Protein AF-A0A7W7WT60-F1 (afdb_monomer)

Foldseek 3Di:
DKFQADDDPPSNQWMWDDDPDQWIWIWGAQDLPDIDTLDIAGCDPDPPRHPVNVVCVLRVHDDDPPDDTDTHHQDDVSGGSHDHPVVVVSSNVSSVVVVVVVVVD

Sequence (105 aa):
MGYRVTGPEPLSRLCVKHLRGADRVVVAFPSVDTAWVLLVGRHDDDPGRNLYDALYELAGVAPRLDERRTKPPCCADGVPPLADADLVDDLVAKARALGKARRRS

Organism: NCBI:txid413306

Mean predicted aligned error: 4.44 Å

pLDDT: mean 89.33, std 10.14, range [59.44, 98.0]

Solvent-accessible surface area (backbone atoms only — not comparable to full-atom values): 5941 Å² total; per-residue (Å²): 106,50,23,25,38,72,61,66,82,58,35,52,28,29,27,40,35,54,67,63,91,53,29,33,35,34,34,38,19,66,45,88,89,44,75,44,81,55,47,76,40,37,64,52,92,52,84,87,64,15,39,62,56,56,49,28,61,55,54,73,49,84,79,74,84,85,61,87,76,65,73,52,59,29,49,58,96,78,45,56,42,63,32,57,58,68,59,50,51,53,43,46,53,42,33,52,51,51,58,54,53,68,74,74,110

Nearest PDB structures (foldseek):
  9cop-assembly1_x  TM=5.216E-01  e=2.109E+00  Saccharomyces cerevisiae
  6lk8-assembly1_D  TM=6.035E-01  e=3.663E+00  Xenopus laevis
  6lk8-assembly1_d  TM=6.336E-01  e=5.293E+00  Xenopus laevis

Radius of gyration: 13.21 Å; Cα contacts (8 Å, |Δi|>4): 171; chains: 1; bounding box: 27×32×34 Å

Secondary structure (DSSP, 8-state):
-EEEPPSSTTGGG-EEEE-STTEEEEEEBSSSS--EEEEEEE--SSTTTSHHHHHHHHHT----TTS-----BSSBTTB--B--HHHHHHHHHHHHHHHHHHTT-

Structure (mmCIF, N/CA/C/O backbone):
data_AF-A0A7W7WT60-F1
#
_entry.id   AF-A0A7W7WT60-F1
#
loop_
_atom_site.group_PDB
_atom_site.id
_atom_site.type_symbol
_atom_site.label_atom_id
_atom_site.label_alt_id
_atom_site.label_comp_id
_atom_site.label_asym_id
_atom_site.label_entity_id
_atom_site.label_seq_id
_atom_site.pdbx_PDB_ins_code
_atom_site.Cartn_x
_atom_site.Cartn_y
_atom_site.Cartn_z
_atom_site.occupancy
_atom_site.B_iso_or_equiv
_atom_site.auth_seq_id
_atom_site.auth_comp_id
_atom_site.auth_asym_id
_atom_site.auth_atom_id
_atom_site.pdbx_PDB_model_num
ATOM 1 N N . MET A 1 1 ? -3.970 -15.436 -2.160 1.00 80.12 1 MET A N 1
ATOM 2 C CA . MET A 1 1 ? -2.495 -15.326 -2.091 1.00 80.12 1 MET A CA 1
ATOM 3 C C . MET A 1 1 ? -2.117 -13.875 -1.823 1.00 80.12 1 MET A C 1
ATOM 5 O O . MET A 1 1 ? -2.749 -12.995 -2.404 1.00 80.12 1 MET A O 1
ATOM 9 N N . GLY A 1 2 ? -1.152 -13.619 -0.940 1.00 90.12 2 GLY A N 1
ATOM 10 C CA . GLY A 1 2 ? -0.632 -12.274 -0.683 1.00 90.12 2 GLY A CA 1
ATOM 11 C C . GLY A 1 2 ? 0.892 -12.267 -0.646 1.00 90.12 2 GLY A C 1
ATOM 12 O O . GLY A 1 2 ? 1.497 -13.265 -0.260 1.00 90.12 2 GLY A O 1
ATOM 13 N N . TYR A 1 3 ? 1.496 -11.168 -1.076 1.00 94.12 3 TYR A N 1
ATOM 14 C CA . TYR A 1 3 ? 2.946 -10.998 -1.172 1.00 94.12 3 TYR A CA 1
ATOM 15 C C . TYR A 1 3 ? 3.352 -9.607 -0.701 1.00 94.12 3 TYR A C 1
ATOM 17 O O . TYR A 1 3 ? 2.566 -8.659 -0.775 1.00 94.12 3 TYR A O 1
ATOM 25 N N . ARG A 1 4 ? 4.589 -9.502 -0.226 1.00 93.69 4 ARG A N 1
ATOM 26 C CA . ARG A 1 4 ? 5.242 -8.231 0.077 1.00 93.69 4 ARG A CA 1
ATOM 27 C C . ARG A 1 4 ? 5.713 -7.588 -1.225 1.00 93.69 4 ARG A C 1
ATOM 29 O O . ARG A 1 4 ? 6.207 -8.283 -2.118 1.00 93.69 4 ARG A O 1
ATOM 36 N N . VAL A 1 5 ? 5.541 -6.277 -1.350 1.00 92.56 5 VAL A N 1
ATOM 37 C CA . VAL A 1 5 ? 5.970 -5.539 -2.540 1.00 92.56 5 VAL A CA 1
ATOM 38 C C . VAL A 1 5 ? 7.486 -5.367 -2.489 1.00 92.56 5 VAL A C 1
ATOM 40 O O . VAL A 1 5 ? 8.050 -4.950 -1.485 1.00 92.56 5 VAL A O 1
ATOM 43 N N . THR A 1 6 ? 8.173 -5.735 -3.564 1.00 89.50 6 THR A N 1
ATOM 44 C CA . THR A 1 6 ? 9.622 -5.544 -3.679 1.00 89.50 6 THR A CA 1
ATOM 45 C C . THR A 1 6 ? 9.927 -4.176 -4.268 1.00 89.50 6 THR A C 1
ATOM 47 O O . THR A 1 6 ? 9.308 -3.789 -5.262 1.00 89.50 6 THR A O 1
ATOM 50 N N . GLY A 1 7 ? 10.913 -3.488 -3.708 1.00 87.56 7 GLY A N 1
ATOM 51 C CA . GLY A 1 7 ? 11.375 -2.188 -4.179 1.00 87.56 7 GLY A CA 1
ATOM 52 C C . GLY A 1 7 ? 11.962 -1.361 -3.034 1.00 87.56 7 GLY A C 1
ATOM 53 O O . GLY A 1 7 ? 12.068 -1.878 -1.919 1.00 87.56 7 GLY A O 1
ATOM 54 N N . PRO A 1 8 ? 12.348 -0.102 -3.301 1.00 89.31 8 PRO A N 1
ATOM 55 C CA . PRO A 1 8 ? 12.791 0.821 -2.261 1.00 89.31 8 PRO A CA 1
ATOM 56 C C . PRO A 1 8 ? 11.669 1.115 -1.261 1.00 89.31 8 PRO A C 1
ATOM 58 O O . PRO A 1 8 ? 10.487 0.932 -1.562 1.00 89.31 8 PRO A O 1
ATOM 61 N N . GLU A 1 9 ? 12.039 1.610 -0.084 1.00 90.56 9 GLU A N 1
ATOM 62 C CA . GLU A 1 9 ? 11.076 2.130 0.886 1.00 90.56 9 GLU A CA 1
ATOM 63 C C . GLU A 1 9 ? 10.161 3.194 0.230 1.00 90.56 9 GLU A C 1
ATOM 65 O O . GLU A 1 9 ? 10.644 4.004 -0.567 1.00 90.56 9 GLU A O 1
ATOM 70 N N . PRO A 1 10 ? 8.845 3.190 0.521 1.00 94.56 10 PRO A N 1
ATOM 71 C CA . PRO A 1 10 ? 8.165 2.337 1.501 1.00 94.56 10 PRO A CA 1
ATOM 72 C C . PRO A 1 10 ? 7.653 0.988 0.958 1.00 94.56 10 PRO A C 1
ATOM 74 O O . PRO A 1 10 ? 6.960 0.267 1.672 1.00 94.56 10 PRO A O 1
ATOM 77 N N . LEU A 1 11 ? 7.943 0.615 -0.297 1.00 93.88 11 LEU A N 1
ATOM 78 C CA . LEU A 1 11 ? 7.335 -0.561 -0.942 1.00 93.88 11 LEU A CA 1
ATOM 79 C C . LEU A 1 11 ? 7.594 -1.863 -0.176 1.00 93.88 11 LEU A C 1
ATOM 81 O O . LEU A 1 11 ? 6.674 -2.660 -0.006 1.00 93.88 11 LEU A O 1
ATOM 85 N N . SER A 1 12 ? 8.807 -2.059 0.341 1.00 93.19 12 SER A N 1
ATOM 86 C CA . SER A 1 12 ? 9.189 -3.222 1.157 1.00 93.19 12 SER A CA 1
ATOM 87 C C . SER A 1 12 ? 8.348 -3.409 2.421 1.00 93.19 12 SER A C 1
ATOM 89 O O . SER A 1 12 ? 8.349 -4.507 2.976 1.00 93.19 12 SER A O 1
ATOM 91 N N . ARG A 1 13 ? 7.617 -2.385 2.876 1.00 95.94 13 ARG A N 1
ATOM 92 C CA . ARG A 1 13 ? 6.716 -2.451 4.040 1.00 95.94 13 ARG A CA 1
ATOM 93 C C . ARG A 1 13 ? 5.256 -2.686 3.670 1.00 95.94 13 ARG A C 1
ATOM 95 O O . ARG A 1 13 ? 4.401 -2.819 4.538 1.00 95.94 13 ARG A O 1
ATOM 102 N N . LEU A 1 14 ? 4.954 -2.744 2.377 1.00 96.62 14 LEU A N 1
ATOM 103 C CA . LEU A 1 14 ? 3.601 -2.908 1.873 1.00 96.62 14 LEU A CA 1
ATOM 104 C C . LEU A 1 14 ? 3.348 -4.347 1.456 1.00 96.62 14 LEU A C 1
ATOM 106 O O . LEU A 1 14 ? 4.201 -5.029 0.880 1.00 96.62 14 LEU A O 1
ATOM 110 N N . CYS A 1 15 ? 2.117 -4.785 1.676 1.00 96.56 15 CYS A N 1
ATOM 111 C CA . CYS A 1 15 ? 1.631 -6.044 1.154 1.00 96.56 15 CYS A CA 1
ATOM 112 C C . CYS A 1 15 ? 0.513 -5.837 0.149 1.00 96.56 15 CYS A C 1
ATOM 114 O O . CYS A 1 15 ? -0.351 -4.981 0.320 1.00 96.56 15 CYS A O 1
ATOM 116 N N . VAL A 1 16 ? 0.472 -6.713 -0.849 1.00 95.88 16 VAL A N 1
ATOM 117 C CA . VAL A 1 16 ? -0.678 -6.873 -1.733 1.00 95.88 16 VAL A CA 1
ATOM 118 C C . VAL A 1 16 ? -1.324 -8.222 -1.467 1.00 95.88 16 VAL A C 1
ATOM 120 O O . VAL A 1 16 ? -0.655 -9.257 -1.463 1.00 95.88 16 VAL A O 1
ATOM 123 N N . LYS A 1 17 ? -2.647 -8.237 -1.304 1.00 95.06 17 LYS A N 1
ATOM 124 C CA . LYS A 1 17 ? -3.444 -9.464 -1.215 1.00 95.06 17 LYS A CA 1
ATOM 125 C C . LYS A 1 17 ? -4.433 -9.538 -2.370 1.00 95.06 17 LYS A C 1
ATOM 127 O O . LYS A 1 17 ? -5.065 -8.552 -2.742 1.00 95.06 17 LYS A O 1
ATOM 132 N N . HIS A 1 18 ? -4.558 -10.727 -2.950 1.00 94.19 18 HIS A N 1
ATOM 133 C CA . HIS A 1 18 ? -5.593 -11.012 -3.938 1.00 94.19 18 HIS A CA 1
ATOM 134 C C . HIS A 1 18 ? -6.955 -11.109 -3.249 1.00 94.19 18 HIS A C 1
ATOM 136 O O . HIS A 1 18 ? -7.081 -11.806 -2.240 1.00 94.19 18 HIS A O 1
ATOM 142 N N . LEU A 1 19 ? -7.947 -10.434 -3.827 1.00 93.38 19 LEU A N 1
ATOM 143 C CA . LEU A 1 19 ? -9.355 -10.573 -3.479 1.00 93.38 19 LEU A CA 1
ATOM 144 C C . LEU A 1 19 ? -10.011 -11.527 -4.492 1.00 93.38 19 LEU A C 1
ATOM 146 O O . LEU A 1 19 ? -9.644 -12.702 -4.545 1.00 93.38 19 LEU A O 1
ATOM 150 N N . ARG A 1 20 ? -10.930 -11.034 -5.332 1.00 93.50 20 ARG A N 1
ATOM 151 C CA . ARG A 1 20 ? -11.615 -11.808 -6.374 1.00 93.50 20 ARG A CA 1
ATOM 152 C C . ARG A 1 20 ? -11.073 -11.464 -7.763 1.00 93.50 20 ARG A C 1
ATOM 154 O O . ARG A 1 20 ? -10.979 -10.299 -8.120 1.00 93.50 20 ARG A O 1
ATOM 161 N N . GLY A 1 21 ? -10.741 -12.471 -8.573 1.00 92.81 21 GLY A N 1
ATOM 162 C CA . GLY A 1 21 ? -10.260 -12.252 -9.944 1.00 92.81 21 GLY A CA 1
ATOM 163 C C . GLY A 1 21 ? -9.035 -11.328 -10.005 1.00 92.81 21 GLY A C 1
ATOM 164 O O . GLY A 1 21 ? -7.988 -11.625 -9.419 1.00 92.81 21 GLY A O 1
ATOM 165 N N . ALA A 1 22 ? -9.169 -10.200 -10.706 1.00 93.06 22 ALA A N 1
ATOM 166 C CA . ALA A 1 22 ? -8.132 -9.174 -10.831 1.00 93.06 22 ALA A CA 1
ATOM 167 C C . ALA A 1 22 ? -8.056 -8.215 -9.629 1.00 93.06 22 ALA A C 1
ATOM 169 O O . ALA A 1 22 ? -7.101 -7.449 -9.534 1.00 93.06 22 ALA A O 1
ATOM 170 N N . ASP A 1 23 ? -9.005 -8.271 -8.692 1.00 95.06 23 ASP A N 1
ATOM 171 C CA . ASP A 1 23 ? -9.064 -7.342 -7.566 1.00 95.06 23 ASP A CA 1
ATOM 172 C C . ASP A 1 23 ? -7.949 -7.611 -6.554 1.00 95.06 23 ASP A C 1
ATOM 174 O O . ASP A 1 23 ? -7.597 -8.755 -6.220 1.00 95.06 23 ASP A O 1
ATOM 178 N N . ARG A 1 24 ? -7.374 -6.525 -6.060 1.00 96.12 24 ARG A N 1
ATOM 179 C CA . ARG A 1 24 ? -6.238 -6.493 -5.152 1.00 96.12 24 ARG A CA 1
ATOM 180 C C . ARG A 1 24 ? -6.495 -5.464 -4.060 1.00 96.12 24 ARG A C 1
ATOM 182 O O . ARG A 1 24 ? -7.163 -4.454 -4.277 1.00 96.12 24 ARG A O 1
ATOM 189 N N . VAL A 1 25 ? -5.917 -5.722 -2.896 1.00 97.38 25 VAL A N 1
ATOM 190 C CA . VAL A 1 25 ? -5.853 -4.770 -1.788 1.00 97.38 25 VAL A CA 1
ATOM 191 C C . VAL A 1 25 ? -4.400 -4.547 -1.397 1.00 97.38 25 VAL A C 1
ATOM 193 O O . VAL A 1 25 ? -3.643 -5.514 -1.296 1.0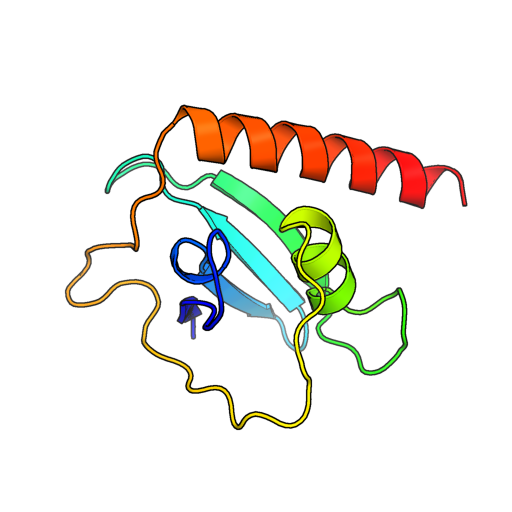0 97.38 25 VAL A O 1
ATOM 196 N N . VAL A 1 26 ? -4.023 -3.286 -1.197 1.00 97.69 26 VAL A N 1
ATOM 197 C CA . VAL A 1 26 ? -2.740 -2.876 -0.616 1.00 97.69 26 VAL A CA 1
ATOM 198 C C . VAL A 1 26 ? -2.957 -2.615 0.867 1.00 97.69 26 VAL A C 1
ATOM 200 O O . VAL A 1 26 ? -3.860 -1.857 1.231 1.00 97.69 26 VAL A O 1
ATOM 203 N N . VAL A 1 27 ? -2.124 -3.221 1.707 1.00 97.88 27 VAL A N 1
ATOM 204 C CA . VAL A 1 27 ? -2.177 -3.068 3.162 1.00 97.88 27 VAL A CA 1
ATOM 205 C C . VAL A 1 27 ? -0.811 -2.721 3.749 1.00 97.88 27 VAL A C 1
ATOM 207 O O . VAL A 1 27 ? 0.218 -3.174 3.240 1.00 97.88 27 VAL A O 1
ATOM 210 N N . ALA A 1 28 ? -0.827 -1.945 4.830 1.00 98.00 28 ALA A N 1
ATOM 211 C CA . ALA A 1 28 ? 0.317 -1.676 5.699 1.00 98.00 28 ALA A CA 1
ATOM 212 C C . ALA A 1 28 ? -0.005 -2.101 7.138 1.00 98.00 28 ALA A C 1
ATOM 214 O O . ALA A 1 28 ? -1.176 -2.163 7.521 1.00 98.00 28 ALA A O 1
ATOM 215 N N . PHE A 1 29 ? 1.027 -2.389 7.928 1.00 97.50 29 PHE A N 1
ATOM 216 C CA . PHE A 1 29 ? 0.887 -2.923 9.282 1.00 97.50 29 PHE A CA 1
ATOM 217 C C . PHE A 1 29 ? 1.697 -2.072 10.271 1.00 97.50 29 PHE A C 1
ATOM 219 O O . PHE A 1 29 ? 2.914 -2.237 10.322 1.00 97.50 29 PHE A O 1
ATOM 226 N N . PRO A 1 30 ? 1.075 -1.168 11.052 1.00 97.31 30 PRO A N 1
ATOM 227 C CA . PRO A 1 30 ? 1.778 -0.445 12.117 1.00 97.31 30 PRO A CA 1
ATOM 228 C C . PRO A 1 30 ? 2.158 -1.353 13.299 1.00 97.31 30 PRO A C 1
ATOM 230 O O . PRO A 1 30 ? 3.044 -1.032 14.083 1.00 97.31 30 PRO A O 1
ATOM 233 N N . SER A 1 31 ? 1.492 -2.502 13.427 1.00 96.06 31 SER A N 1
ATOM 234 C CA . SER A 1 31 ? 1.747 -3.534 14.431 1.00 96.06 31 SER A CA 1
ATOM 235 C C . SER A 1 31 ? 1.339 -4.906 13.882 1.00 96.06 31 SER A C 1
ATOM 237 O O . SER A 1 31 ? 0.754 -5.014 12.804 1.00 96.06 31 SER A O 1
ATOM 239 N N . VAL A 1 32 ? 1.644 -5.977 14.617 1.00 94.06 32 VAL A N 1
ATOM 240 C CA . VAL A 1 32 ? 1.337 -7.359 14.196 1.00 94.06 32 VAL A CA 1
ATOM 241 C C . VAL A 1 32 ? -0.164 -7.673 14.148 1.00 94.06 32 VAL A C 1
ATOM 243 O O . VAL A 1 32 ? -0.578 -8.582 13.433 1.00 94.06 32 VAL A O 1
ATOM 246 N N . ASP A 1 33 ? -0.976 -6.929 14.893 1.00 93.75 33 ASP A N 1
ATOM 247 C CA . ASP A 1 33 ? -2.418 -7.124 15.065 1.00 93.75 33 ASP A CA 1
ATOM 248 C C . ASP A 1 33 ? -3.271 -6.080 14.325 1.00 93.75 33 ASP A C 1
ATOM 250 O O . ASP A 1 33 ? -4.488 -6.238 14.223 1.00 93.75 33 ASP A O 1
ATOM 254 N N . THR A 1 34 ? -2.647 -5.045 13.759 1.00 95.38 34 THR A N 1
ATOM 255 C CA . THR A 1 34 ? -3.344 -3.960 13.064 1.00 95.38 34 THR A CA 1
ATOM 256 C C . THR A 1 34 ? -2.967 -3.930 11.590 1.00 95.38 34 THR A C 1
ATOM 258 O O . THR A 1 34 ? -1.794 -3.866 11.232 1.00 95.38 34 THR A O 1
ATOM 261 N N . ALA A 1 35 ? -3.977 -3.910 10.720 1.00 95.88 35 ALA A N 1
ATOM 262 C CA . ALA A 1 35 ? -3.804 -3.754 9.281 1.00 95.88 35 ALA A CA 1
ATOM 263 C C . ALA A 1 35 ? -4.585 -2.538 8.777 1.00 95.88 35 ALA A C 1
ATOM 265 O O . ALA A 1 35 ? -5.788 -2.418 9.010 1.00 95.88 35 ALA A O 1
ATOM 266 N N . TRP A 1 36 ? -3.913 -1.675 8.024 1.00 97.88 36 TRP A N 1
ATOM 267 C CA . TRP A 1 36 ? -4.515 -0.532 7.351 1.00 97.88 36 TRP A CA 1
ATOM 268 C C . TRP A 1 36 ? -4.656 -0.809 5.866 1.00 97.88 36 TRP A C 1
ATOM 270 O O . TRP A 1 36 ? -3.683 -1.117 5.180 1.00 97.88 36 TRP A O 1
ATOM 280 N N . VAL A 1 37 ? -5.881 -0.680 5.363 1.00 97.88 37 VAL A N 1
ATOM 281 C CA . VAL A 1 37 ? -6.176 -0.773 3.933 1.00 97.88 37 VAL A CA 1
ATOM 282 C C . VAL A 1 37 ? -5.899 0.577 3.284 1.00 97.88 37 VAL A C 1
ATOM 284 O O . VAL A 1 37 ? -6.571 1.560 3.583 1.00 97.88 37 VAL A O 1
ATOM 287 N N . LEU A 1 38 ? -4.922 0.609 2.378 1.00 97.81 38 LEU A N 1
ATOM 288 C CA . LEU A 1 38 ? -4.504 1.832 1.691 1.00 97.81 38 LEU A CA 1
ATOM 289 C C . LEU A 1 38 ? -5.217 1.992 0.349 1.00 97.81 38 LEU A C 1
ATOM 291 O O . LEU A 1 38 ? -5.743 3.056 0.041 1.00 97.81 38 LEU A O 1
ATOM 295 N N . LEU A 1 39 ? -5.253 0.924 -0.450 1.00 96.81 39 LEU A N 1
ATOM 296 C CA . LEU A 1 39 ? -5.833 0.931 -1.791 1.00 96.81 39 LEU A CA 1
ATOM 297 C C . LEU A 1 39 ? -6.604 -0.362 -2.041 1.00 96.81 39 LEU A C 1
ATOM 299 O O . LEU A 1 39 ? -6.158 -1.444 -1.661 1.00 96.81 39 LEU A O 1
ATOM 303 N N . VAL A 1 40 ? -7.725 -0.250 -2.748 1.00 95.38 40 VAL A N 1
ATOM 304 C CA . VAL A 1 40 ? -8.460 -1.382 -3.321 1.00 95.38 40 VAL A CA 1
ATOM 305 C C . VAL A 1 40 ? -8.689 -1.074 -4.792 1.00 95.38 40 VAL A C 1
ATOM 307 O O . VAL A 1 40 ? -9.142 0.018 -5.133 1.00 95.3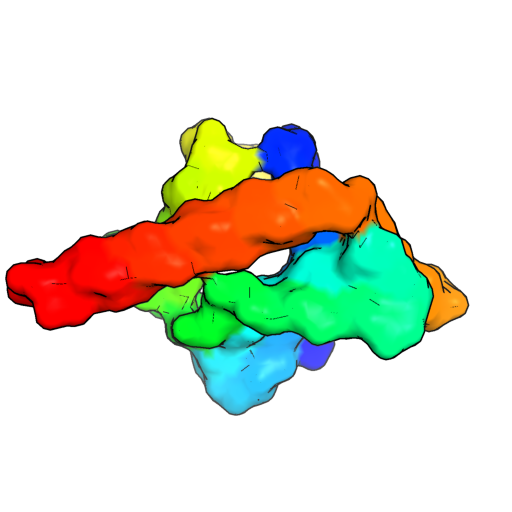8 40 VAL A O 1
ATOM 310 N N . GLY A 1 41 ? -8.363 -2.017 -5.668 1.00 93.94 41 GLY A N 1
ATOM 311 C CA . GLY A 1 41 ? -8.484 -1.812 -7.107 1.00 93.94 41 GLY A CA 1
ATOM 312 C C . GLY A 1 41 ? -8.116 -3.046 -7.915 1.00 93.94 41 GLY A C 1
ATOM 313 O O . GLY A 1 41 ? -7.688 -4.065 -7.370 1.00 93.94 41 GLY A O 1
ATOM 314 N N . ARG A 1 42 ? -8.282 -2.948 -9.231 1.00 93.69 42 ARG A N 1
ATOM 315 C CA . ARG A 1 42 ? -7.953 -4.023 -10.169 1.00 93.69 42 ARG A CA 1
ATOM 316 C C . ARG A 1 42 ? -6.483 -3.969 -10.560 1.00 93.69 42 ARG A C 1
ATOM 318 O O . ARG A 1 42 ? -5.928 -2.896 -10.774 1.00 93.69 42 ARG A O 1
ATOM 325 N N . HIS A 1 43 ? -5.864 -5.135 -10.682 1.00 89.62 43 HIS A N 1
ATOM 326 C CA . HIS A 1 43 ? -4.654 -5.288 -11.476 1.00 89.62 43 HIS A CA 1
ATOM 327 C C . HIS A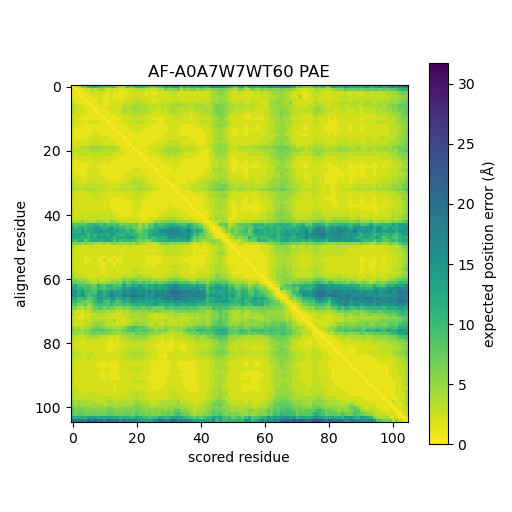 1 43 ? -5.071 -5.456 -12.937 1.00 89.62 43 HIS A C 1
ATOM 329 O O . HIS A 1 43 ? -5.586 -6.513 -13.297 1.00 89.62 43 HIS A O 1
ATOM 335 N N . ASP A 1 44 ? -4.904 -4.399 -13.722 1.00 82.31 44 ASP A N 1
ATOM 336 C CA . ASP A 1 44 ? -5.325 -4.312 -15.122 1.00 82.31 44 ASP A CA 1
ATOM 337 C C . ASP A 1 44 ? -4.159 -3.801 -15.975 1.00 82.31 44 ASP A C 1
ATOM 339 O O . ASP A 1 44 ? -3.259 -3.163 -15.432 1.00 82.31 44 ASP A O 1
ATOM 343 N N . ASP A 1 45 ? -4.162 -4.064 -17.276 1.00 74.81 45 ASP A N 1
ATOM 344 C CA . ASP A 1 45 ? -3.084 -3.609 -18.167 1.00 74.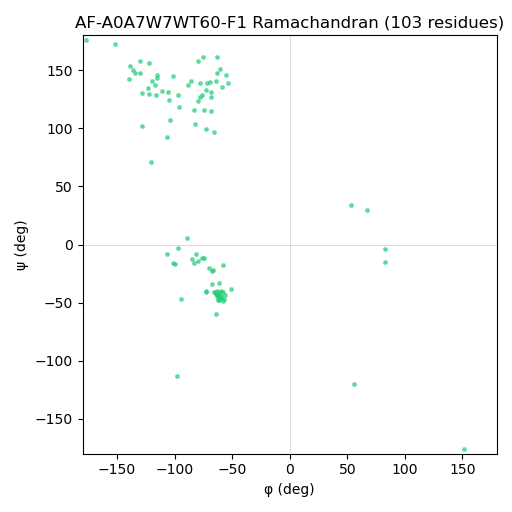81 45 ASP A CA 1
ATOM 345 C C . ASP A 1 45 ? -3.309 -2.163 -18.657 1.00 74.81 45 ASP A C 1
ATOM 347 O O . ASP A 1 45 ? -2.382 -1.533 -19.163 1.00 74.81 45 ASP A O 1
ATOM 351 N N . ASP A 1 46 ? -4.512 -1.612 -18.443 1.00 68.06 46 ASP A N 1
ATOM 352 C CA . ASP A 1 46 ? -4.878 -0.230 -18.772 1.00 68.06 46 ASP A CA 1
ATOM 353 C C . ASP A 1 46 ? -4.142 0.798 -17.879 1.00 68.06 46 ASP A C 1
ATOM 355 O O . ASP A 1 46 ? -4.423 0.888 -16.669 1.00 68.06 46 ASP A O 1
ATOM 359 N N . PRO A 1 47 ? -3.259 1.645 -18.451 1.00 62.34 47 PRO A N 1
ATOM 360 C CA . PRO A 1 47 ? -2.539 2.668 -17.697 1.00 62.34 47 PRO A CA 1
ATOM 361 C C . PRO A 1 47 ? -3.490 3.644 -16.992 1.00 62.34 47 PRO A C 1
ATOM 363 O O . PRO A 1 47 ? -4.480 4.108 -17.560 1.00 62.34 47 PRO A O 1
ATOM 366 N N . GLY A 1 48 ? -3.212 3.957 -15.726 1.00 64.31 48 GLY A N 1
ATOM 367 C CA . GLY A 1 48 ? -4.022 4.853 -14.891 1.00 64.31 48 GLY A CA 1
ATOM 368 C C . GLY A 1 48 ? -5.235 4.189 -14.226 1.00 64.31 48 GLY A C 1
ATOM 369 O O . GLY A 1 48 ? -5.776 4.724 -13.253 1.00 64.31 48 GLY A O 1
ATOM 370 N N . ARG A 1 49 ? -5.638 2.995 -14.680 1.00 69.94 49 ARG A N 1
ATOM 371 C CA . ARG A 1 49 ? -6.664 2.155 -14.029 1.00 69.94 49 ARG A CA 1
ATOM 372 C C . ARG A 1 49 ? -6.059 1.009 -13.224 1.00 69.94 49 ARG A C 1
ATOM 374 O O . ARG A 1 49 ? -6.735 0.458 -12.354 1.00 69.94 49 ARG A O 1
ATOM 381 N N . ASN A 1 50 ? -4.788 0.705 -13.462 1.00 84.94 50 ASN A N 1
ATOM 382 C CA . ASN A 1 50 ? -4.041 -0.298 -12.726 1.00 84.94 50 ASN A CA 1
ATOM 383 C C . ASN A 1 50 ? -3.791 0.139 -11.269 1.00 84.94 50 ASN A C 1
ATOM 385 O O . ASN A 1 50 ? -3.313 1.243 -10.995 1.00 84.94 50 ASN A O 1
ATOM 389 N N . LEU A 1 51 ? -4.079 -0.753 -10.313 1.00 91.94 51 LEU A N 1
ATOM 390 C CA . LEU A 1 51 ? -3.737 -0.583 -8.898 1.00 91.94 51 LEU A CA 1
ATOM 391 C C . LEU A 1 51 ? -2.254 -0.233 -8.705 1.00 91.94 51 LEU A C 1
ATOM 393 O O . LEU A 1 51 ? -1.932 0.550 -7.815 1.00 91.94 51 LEU A O 1
ATOM 397 N N . TYR A 1 52 ? -1.352 -0.819 -9.492 1.00 90.94 52 TYR A N 1
ATOM 398 C CA . TYR A 1 52 ? 0.080 -0.599 -9.308 1.00 90.94 52 TYR A CA 1
ATOM 399 C C . TYR A 1 52 ? 0.512 0.825 -9.626 1.00 90.94 52 TYR A C 1
ATOM 401 O O . TYR A 1 52 ? 1.357 1.348 -8.909 1.00 90.94 52 TYR A O 1
ATOM 409 N N . ASP A 1 53 ? -0.110 1.479 -10.605 1.00 90.25 53 ASP A N 1
ATOM 410 C CA . ASP A 1 53 ? 0.161 2.892 -10.879 1.00 90.25 53 ASP A CA 1
ATOM 411 C C . ASP A 1 53 ? -0.193 3.737 -9.649 1.00 90.25 53 ASP A C 1
ATOM 413 O O . ASP A 1 53 ? 0.610 4.542 -9.185 1.00 90.25 53 ASP A O 1
ATOM 417 N N . ALA A 1 54 ? -1.357 3.464 -9.043 1.00 92.56 54 ALA A N 1
ATOM 418 C CA . ALA A 1 54 ? -1.784 4.118 -7.806 1.00 92.56 54 ALA A CA 1
ATOM 419 C C . ALA A 1 54 ? -0.845 3.813 -6.630 1.00 92.56 54 ALA A C 1
ATOM 421 O O . ALA A 1 54 ? -0.571 4.687 -5.815 1.00 92.56 54 ALA A O 1
ATOM 422 N N . LEU A 1 55 ? -0.364 2.572 -6.524 1.00 94.56 55 LEU A N 1
ATOM 423 C CA . LEU A 1 55 ? 0.576 2.148 -5.489 1.00 94.56 55 LEU A CA 1
ATOM 424 C C . LEU A 1 55 ? 1.917 2.879 -5.613 1.00 94.56 55 LEU A C 1
ATOM 426 O O . LEU A 1 55 ? 2.483 3.285 -4.602 1.00 94.56 55 LEU A O 1
ATOM 430 N N . TYR A 1 56 ? 2.434 3.039 -6.828 1.00 92.62 56 TYR A N 1
ATOM 431 C CA . TYR A 1 56 ? 3.710 3.710 -7.062 1.00 92.62 56 TYR A CA 1
ATOM 432 C C . TYR A 1 56 ? 3.619 5.215 -6.854 1.00 92.62 56 TYR A C 1
ATOM 434 O O . TYR A 1 56 ? 4.489 5.790 -6.201 1.00 92.62 56 TYR A O 1
ATOM 442 N N . GLU A 1 57 ? 2.521 5.827 -7.293 1.00 92.88 57 GLU A N 1
ATOM 443 C CA . GLU A 1 57 ? 2.205 7.221 -6.989 1.00 92.88 57 GLU A CA 1
ATOM 444 C C . GLU A 1 57 ? 2.082 7.445 -5.473 1.00 92.88 57 GLU A C 1
ATOM 446 O O . GLU A 1 57 ? 2.707 8.351 -4.923 1.00 92.88 57 GLU A O 1
ATOM 451 N N . LEU A 1 58 ? 1.361 6.561 -4.773 1.00 94.62 58 LEU A N 1
ATOM 452 C CA . LEU A 1 58 ? 1.220 6.577 -3.315 1.00 94.62 58 LEU A CA 1
ATOM 453 C C . LEU A 1 58 ? 2.576 6.494 -2.600 1.00 94.62 58 LEU A C 1
ATOM 455 O O . LEU A 1 58 ? 2.836 7.243 -1.657 1.00 94.62 58 LEU A O 1
ATOM 459 N N . ALA A 1 59 ? 3.425 5.568 -3.043 1.00 93.25 59 ALA A N 1
ATOM 460 C CA . ALA A 1 59 ? 4.751 5.347 -2.483 1.00 93.25 59 ALA A CA 1
ATOM 461 C C . ALA A 1 59 ? 5.761 6.436 -2.886 1.00 93.25 59 ALA A C 1
ATOM 463 O O . ALA A 1 59 ? 6.829 6.508 -2.287 1.00 93.25 59 ALA A O 1
ATOM 464 N N . GLY A 1 60 ? 5.436 7.298 -3.857 1.00 92.75 60 GLY A N 1
ATOM 465 C CA . GLY A 1 60 ? 6.343 8.328 -4.364 1.00 92.75 60 GLY A CA 1
ATOM 466 C C . GLY A 1 60 ? 7.545 7.752 -5.116 1.00 92.75 60 GLY A C 1
ATOM 467 O O . GLY A 1 60 ? 8.622 8.342 -5.100 1.00 92.75 60 GLY A O 1
ATOM 468 N N . VAL A 1 61 ? 7.382 6.586 -5.744 1.00 88.06 61 VAL A N 1
ATOM 469 C CA . VAL A 1 61 ? 8.462 5.851 -6.416 1.00 88.06 61 VAL A CA 1
ATOM 470 C C . VAL A 1 61 ? 8.149 5.678 -7.895 1.00 88.06 61 VAL A C 1
ATOM 472 O O . VAL A 1 61 ? 7.020 5.382 -8.273 1.00 88.06 61 VAL A O 1
ATOM 475 N N . ALA A 1 62 ? 9.170 5.805 -8.738 1.00 82.38 62 ALA A N 1
ATOM 476 C CA . ALA A 1 62 ? 9.099 5.467 -10.155 1.00 82.38 62 ALA A CA 1
ATOM 477 C C . ALA A 1 62 ? 9.887 4.165 -10.379 1.00 82.38 62 ALA A C 1
ATOM 479 O O . ALA A 1 62 ? 11.114 4.209 -10.512 1.00 82.38 62 ALA A O 1
ATOM 480 N N . PRO A 1 63 ? 9.240 2.987 -10.331 1.00 68.56 63 PRO A N 1
ATOM 481 C CA . 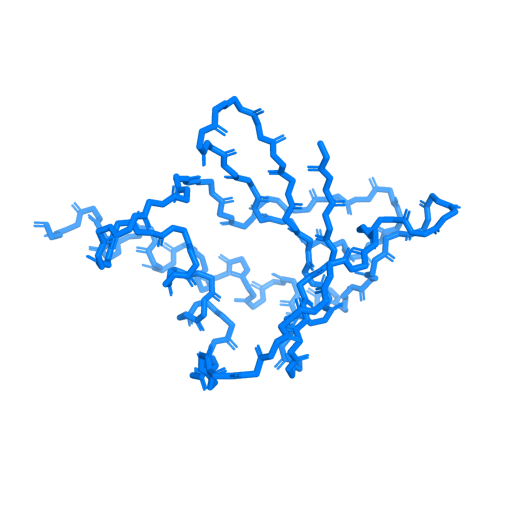PRO A 1 63 ? 9.951 1.722 -10.453 1.00 68.56 63 PRO A CA 1
ATOM 482 C C . PRO A 1 63 ? 10.487 1.535 -11.872 1.00 68.56 63 PRO A C 1
ATOM 484 O O . PRO A 1 63 ? 9.800 1.800 -12.859 1.00 68.56 63 PRO A O 1
ATOM 487 N N . ARG A 1 64 ? 11.703 0.998 -11.972 1.00 67.44 64 ARG A N 1
ATOM 488 C CA . ARG A 1 64 ? 12.225 0.480 -13.236 1.00 67.44 64 ARG A CA 1
ATOM 489 C C . ARG A 1 64 ? 11.530 -0.855 -13.523 1.00 67.44 64 ARG A C 1
ATOM 491 O O . ARG A 1 64 ? 11.590 -1.781 -12.717 1.00 67.44 64 ARG A O 1
ATOM 498 N N . LEU A 1 65 ? 10.755 -0.913 -14.607 1.00 63.28 65 LEU A N 1
ATOM 499 C CA . LEU A 1 65 ? 9.866 -2.045 -14.915 1.00 63.28 65 LEU A CA 1
ATOM 500 C C . LEU A 1 65 ? 10.604 -3.282 -15.456 1.00 63.28 65 LEU A C 1
ATOM 502 O O . LEU A 1 65 ? 10.001 -4.350 -15.547 1.00 63.28 65 LEU A O 1
ATOM 506 N N . ASP A 1 66 ? 11.881 -3.141 -15.804 1.00 59.44 66 ASP A N 1
ATOM 507 C CA . ASP A 1 66 ? 12.748 -4.155 -16.408 1.00 59.44 66 ASP A CA 1
ATOM 508 C C . ASP A 1 66 ? 13.391 -5.116 -15.392 1.00 59.44 66 ASP A C 1
ATOM 510 O O . ASP A 1 66 ? 13.828 -6.208 -15.763 1.00 59.44 66 ASP A O 1
ATOM 514 N N . GLU A 1 67 ? 13.388 -4.785 -14.099 1.00 61.16 67 GLU A N 1
ATOM 515 C CA . GLU A 1 67 ? 13.872 -5.692 -13.059 1.0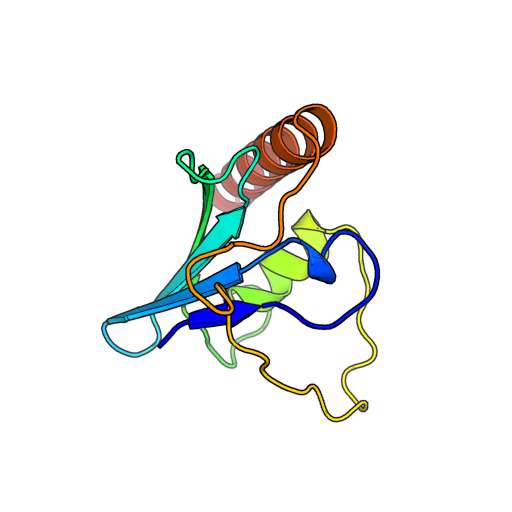0 61.16 67 GLU A CA 1
ATOM 516 C C . GLU A 1 67 ? 12.844 -6.787 -12.731 1.00 61.16 67 GLU A C 1
ATOM 518 O O . GLU A 1 67 ? 11.680 -6.539 -12.390 1.00 61.16 67 GLU A O 1
ATOM 523 N N . ARG A 1 68 ? 13.288 -8.050 -12.795 1.00 61.78 68 ARG A N 1
ATOM 524 C CA . ARG A 1 68 ? 12.470 -9.217 -12.444 1.00 61.78 68 ARG A CA 1
ATOM 525 C C . ARG A 1 68 ? 12.140 -9.189 -10.945 1.00 61.78 68 ARG A C 1
ATOM 527 O O . ARG A 1 68 ? 12.919 -9.642 -10.112 1.00 61.78 68 ARG A O 1
ATOM 534 N N . ARG A 1 69 ? 10.954 -8.681 -10.606 1.00 69.25 69 ARG A N 1
ATOM 535 C CA . ARG A 1 69 ? 10.447 -8.605 -9.228 1.00 69.25 69 ARG A CA 1
ATOM 536 C C . ARG A 1 69 ? 10.153 -9.993 -8.662 1.00 69.25 69 ARG A C 1
ATOM 538 O O . ARG A 1 69 ? 9.403 -10.774 -9.254 1.00 69.25 69 ARG A O 1
ATOM 545 N N . THR A 1 70 ? 10.710 -10.293 -7.492 1.00 79.38 70 THR A N 1
ATOM 546 C CA . THR 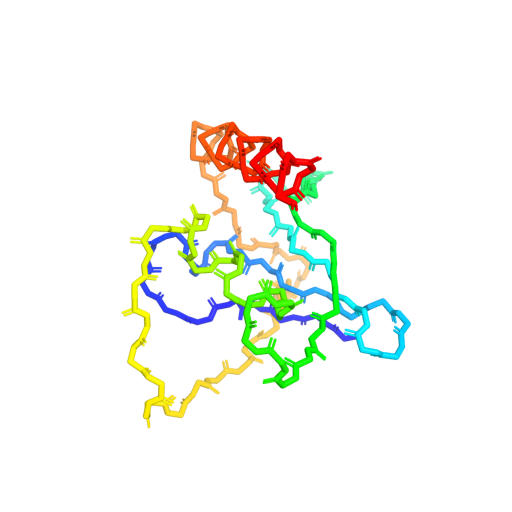A 1 70 ? 10.329 -11.474 -6.709 1.00 79.38 70 THR A CA 1
ATOM 547 C C . THR A 1 70 ? 9.026 -11.199 -5.947 1.00 79.38 70 THR A C 1
ATOM 549 O O . THR A 1 70 ? 8.636 -10.051 -5.748 1.00 79.38 70 THR A O 1
ATOM 552 N N . LYS A 1 71 ? 8.297 -12.248 -5.549 1.00 84.50 71 LYS A N 1
ATOM 553 C CA . LYS A 1 71 ? 7.046 -12.128 -4.773 1.00 84.50 71 LYS A CA 1
ATOM 554 C C . LYS A 1 71 ? 7.187 -12.864 -3.440 1.00 84.50 71 LYS A C 1
ATOM 556 O O . LYS A 1 71 ? 6.611 -13.943 -3.290 1.00 84.50 71 LYS A O 1
ATOM 561 N N . PRO A 1 72 ? 7.993 -12.335 -2.500 1.00 89.94 72 PRO A N 1
ATOM 562 C CA . PRO A 1 72 ? 8.105 -12.928 -1.175 1.00 89.94 72 PRO A CA 1
ATOM 563 C C . PRO A 1 72 ? 6.736 -12.931 -0.475 1.00 89.94 72 PRO A C 1
ATOM 565 O O . PRO A 1 72 ? 5.903 -12.062 -0.760 1.00 89.94 72 PRO A O 1
ATOM 568 N N . PRO A 1 73 ? 6.473 -13.889 0.430 1.00 91.25 73 PRO A N 1
ATOM 569 C CA . PRO A 1 73 ? 5.225 -13.916 1.186 1.00 91.25 73 PRO A CA 1
ATOM 570 C C . PRO A 1 73 ? 5.020 -12.593 1.933 1.00 91.25 73 PRO A C 1
ATOM 572 O O . PRO A 1 73 ? 5.985 -11.964 2.361 1.00 91.25 73 PRO A O 1
ATOM 575 N N . CYS A 1 74 ? 3.761 -12.160 2.060 1.00 92.00 74 CYS A N 1
ATOM 576 C CA . CYS A 1 74 ? 3.439 -10.957 2.830 1.00 92.00 74 CYS A CA 1
ATOM 577 C C . CYS A 1 74 ? 3.799 -11.162 4.304 1.00 92.00 74 CYS A C 1
ATOM 579 O O . CYS A 1 74 ? 4.660 -10.464 4.813 1.00 92.00 74 CYS A O 1
ATOM 581 N N . CYS A 1 75 ? 3.197 -12.155 4.960 1.00 89.50 75 CYS A N 1
ATOM 582 C CA . CYS A 1 75 ? 3.523 -12.490 6.340 1.00 89.50 75 CYS A CA 1
ATOM 583 C C . CYS A 1 75 ? 4.388 -13.750 6.343 1.00 89.50 75 CYS A C 1
ATOM 585 O O . CYS A 1 75 ? 3.880 -14.836 6.053 1.00 89.50 75 CYS A O 1
ATOM 587 N N . ALA A 1 76 ? 5.681 -13.605 6.621 1.00 85.12 76 ALA A N 1
ATOM 588 C CA . ALA A 1 76 ? 6.558 -14.749 6.853 1.00 85.12 76 ALA A CA 1
ATOM 589 C C . ALA A 1 76 ? 6.326 -15.231 8.289 1.00 85.12 76 ALA A C 1
ATOM 591 O O . ALA A 1 76 ? 6.398 -14.429 9.215 1.00 85.12 76 ALA A O 1
ATOM 592 N N . ASP A 1 77 ? 5.960 -16.502 8.458 1.00 85.88 77 ASP A N 1
ATOM 593 C CA . ASP A 1 77 ? 5.694 -17.108 9.772 1.00 85.88 77 ASP A CA 1
ATOM 594 C C . ASP A 1 77 ? 4.677 -16.327 10.630 1.00 85.88 77 ASP A C 1
ATOM 596 O O . ASP A 1 77 ? 4.774 -16.248 11.851 1.00 85.88 77 ASP A O 1
ATOM 600 N N . GLY A 1 78 ? 3.682 -15.717 9.974 1.00 84.81 78 GLY A N 1
ATOM 601 C CA . GLY A 1 78 ? 2.639 -14.922 10.632 1.00 84.81 78 GLY A CA 1
ATOM 602 C C . GLY A 1 78 ? 3.032 -13.478 10.957 1.00 84.81 78 GLY A C 1
ATOM 603 O O . GLY A 1 78 ? 2.168 -12.706 11.362 1.00 84.81 78 GLY A O 1
ATOM 604 N N . VAL A 1 79 ? 4.281 -13.074 10.711 1.00 90.69 79 VAL A N 1
ATOM 605 C CA . VAL A 1 79 ? 4.769 -11.717 10.986 1.00 90.69 79 VAL A CA 1
ATOM 606 C C . VAL A 1 79 ? 4.686 -10.854 9.718 1.00 90.69 79 VAL A C 1
ATOM 608 O O . VAL A 1 79 ? 5.327 -11.186 8.715 1.00 90.69 79 VAL A O 1
ATOM 611 N N . PRO A 1 80 ? 3.897 -9.761 9.711 1.00 94.44 80 PRO A N 1
ATOM 612 C CA . PRO A 1 80 ? 3.836 -8.844 8.576 1.00 94.44 80 PRO A CA 1
ATOM 613 C C . PRO A 1 80 ? 5.079 -7.938 8.500 1.00 94.44 80 PRO A C 1
ATOM 615 O O . PRO A 1 80 ? 5.775 -7.750 9.500 1.00 94.44 80 PRO A O 1
ATOM 618 N N . PRO A 1 81 ? 5.359 -7.314 7.340 1.00 95.44 81 PRO A N 1
ATOM 619 C CA . PRO A 1 81 ? 6.396 -6.304 7.232 1.00 95.44 81 PRO A CA 1
ATOM 620 C C . PRO A 1 81 ? 5.893 -5.029 7.913 1.00 95.44 81 PRO A C 1
ATOM 622 O O . PRO A 1 81 ? 5.096 -4.283 7.350 1.00 95.44 81 PRO A O 1
ATOM 625 N N . LEU A 1 82 ? 6.326 -4.815 9.153 1.00 96.56 82 LEU A N 1
ATOM 626 C CA . LEU A 1 82 ? 5.888 -3.674 9.951 1.00 96.56 82 LEU A CA 1
ATOM 627 C C . LEU A 1 82 ? 6.332 -2.357 9.312 1.00 96.56 82 LEU A C 1
ATOM 629 O O . LEU A 1 82 ? 7.453 -2.266 8.822 1.00 96.56 82 LEU A O 1
ATOM 633 N N . ALA A 1 83 ? 5.479 -1.343 9.340 1.00 96.81 83 ALA A N 1
ATOM 634 C CA . ALA A 1 83 ? 5.796 0.036 8.982 1.00 96.81 83 ALA A CA 1
ATOM 635 C C . ALA A 1 83 ? 5.654 0.907 10.231 1.00 96.81 83 ALA A C 1
ATOM 637 O O . ALA A 1 83 ? 4.749 0.670 11.026 1.00 96.81 83 ALA A O 1
ATOM 638 N N . ASP A 1 84 ? 6.506 1.915 10.403 1.00 96.62 84 ASP A N 1
ATOM 639 C CA . ASP A 1 84 ? 6.360 2.839 11.531 1.00 96.62 84 ASP A CA 1
ATOM 640 C C . ASP A 1 84 ? 5.026 3.599 11.430 1.00 96.62 84 ASP A C 1
ATOM 642 O O . ASP A 1 84 ? 4.539 3.864 10.327 1.00 96.62 84 ASP A O 1
ATOM 646 N N . ALA A 1 85 ? 4.418 3.939 12.570 1.00 95.88 85 ALA A N 1
ATOM 647 C CA . ALA A 1 85 ? 3.082 4.541 12.606 1.00 95.88 85 ALA A CA 1
ATOM 648 C C . ALA A 1 85 ? 2.998 5.834 11.775 1.00 95.88 85 ALA A C 1
ATOM 650 O O . ALA A 1 85 ? 2.084 5.972 10.965 1.00 95.88 85 ALA A O 1
ATOM 651 N N . ASP A 1 86 ? 4.006 6.703 11.881 1.00 97.19 86 ASP A N 1
ATOM 652 C CA . ASP A 1 86 ? 4.091 7.947 11.106 1.00 97.19 86 ASP A CA 1
ATOM 653 C C . ASP A 1 86 ? 4.108 7.680 9.592 1.00 97.19 86 ASP A C 1
ATOM 655 O O . ASP A 1 86 ? 3.436 8.359 8.815 1.00 97.19 86 ASP A O 1
ATOM 659 N N . LEU A 1 87 ? 4.817 6.631 9.156 1.00 97.06 87 LEU A N 1
ATOM 660 C CA . LEU A 1 87 ? 4.828 6.222 7.753 1.00 97.06 87 LEU A CA 1
ATOM 661 C C . LEU A 1 87 ? 3.445 5.727 7.306 1.00 97.06 87 LEU A C 1
ATOM 663 O O . LEU A 1 87 ? 3.012 6.021 6.190 1.00 97.06 87 LEU A O 1
ATOM 667 N N . VAL A 1 88 ? 2.745 4.967 8.152 1.00 98.00 88 VAL A N 1
ATOM 668 C CA . VAL A 1 88 ? 1.377 4.518 7.857 1.00 98.00 88 VAL A CA 1
ATOM 669 C C . VAL A 1 88 ? 0.435 5.716 7.734 1.00 98.00 88 VAL A C 1
ATOM 671 O O . VAL A 1 88 ? -0.332 5.767 6.771 1.00 98.00 88 VAL A O 1
ATOM 674 N N . ASP A 1 89 ? 0.518 6.691 8.636 1.00 97.69 89 ASP A N 1
ATOM 675 C CA . ASP A 1 89 ? -0.316 7.896 8.607 1.00 97.69 89 ASP A CA 1
ATOM 676 C C . ASP A 1 89 ? -0.072 8.733 7.343 1.00 97.69 89 ASP A C 1
ATOM 678 O O . ASP A 1 89 ? -1.029 9.125 6.660 1.00 97.69 89 ASP A O 1
ATOM 682 N N . ASP A 1 90 ? 1.189 8.912 6.948 1.00 97.81 90 ASP A N 1
ATOM 683 C CA . ASP A 1 90 ? 1.563 9.572 5.695 1.00 97.81 90 ASP A CA 1
ATOM 684 C C . ASP A 1 90 ? 0.982 8.852 4.469 1.00 97.81 90 ASP A C 1
ATOM 686 O O . ASP A 1 90 ? 0.436 9.480 3.551 1.00 97.81 90 ASP A O 1
ATOM 690 N N . LEU A 1 91 ? 1.063 7.519 4.438 1.00 97.94 91 LEU A N 1
ATOM 691 C CA . LEU A 1 91 ? 0.483 6.707 3.368 1.00 97.94 91 LEU A CA 1
ATOM 692 C C . LEU A 1 91 ? -1.047 6.816 3.351 1.00 97.94 91 LEU A C 1
ATOM 694 O O . LEU A 1 91 ? -1.644 6.955 2.284 1.00 97.94 91 LEU A O 1
ATOM 698 N N . VAL A 1 92 ? -1.710 6.813 4.506 1.00 97.75 92 VAL A N 1
ATOM 699 C CA . VAL A 1 92 ? -3.165 7.005 4.595 1.00 97.75 92 VAL A CA 1
ATOM 700 C C . VAL A 1 92 ? -3.563 8.386 4.065 1.00 97.75 92 VAL A C 1
ATOM 702 O O . VAL A 1 92 ? -4.527 8.498 3.297 1.00 97.75 92 VAL A O 1
ATOM 705 N N . ALA A 1 93 ? -2.824 9.439 4.420 1.00 97.31 93 ALA A N 1
ATOM 706 C CA . ALA A 1 93 ? -3.073 10.796 3.939 1.00 97.31 93 ALA A CA 1
ATOM 707 C C . ALA A 1 93 ? -2.941 10.889 2.410 1.00 97.31 93 ALA A C 1
ATOM 709 O O . ALA A 1 93 ? -3.850 11.390 1.733 1.00 97.31 93 ALA A O 1
ATOM 710 N N . LYS A 1 94 ? -1.863 10.333 1.844 1.00 96.88 94 LYS A N 1
ATOM 711 C CA . LYS A 1 94 ? -1.648 10.277 0.390 1.00 96.88 94 LYS A CA 1
ATOM 712 C C . LYS A 1 94 ? -2.725 9.449 -0.316 1.00 96.88 94 LYS A C 1
ATOM 714 O O . LYS A 1 94 ? -3.277 9.900 -1.318 1.00 96.88 94 LYS A O 1
ATOM 719 N N . ALA A 1 95 ? -3.118 8.297 0.231 1.00 96.38 95 ALA A N 1
ATOM 720 C CA . ALA A 1 95 ? -4.176 7.460 -0.339 1.00 96.38 95 ALA A CA 1
ATOM 721 C C . ALA A 1 95 ? -5.526 8.196 -0.404 1.00 96.38 95 ALA A C 1
ATOM 723 O O . ALA A 1 95 ? -6.237 8.131 -1.413 1.00 96.38 95 ALA A O 1
ATOM 724 N N . ARG A 1 96 ? -5.867 8.969 0.636 1.00 95.88 96 ARG A N 1
ATOM 725 C CA . ARG A 1 96 ? -7.062 9.830 0.643 1.00 95.88 96 ARG A CA 1
ATOM 726 C C . ARG A 1 96 ? -6.987 10.919 -0.426 1.00 95.88 96 ARG A C 1
ATOM 728 O O . ARG A 1 96 ? -7.989 11.165 -1.103 1.00 95.88 96 ARG A O 1
ATOM 735 N N . ALA A 1 97 ? -5.829 11.558 -0.592 1.00 94.88 97 ALA A N 1
ATOM 736 C CA . ALA A 1 97 ? -5.619 12.578 -1.617 1.00 94.88 97 ALA A CA 1
ATOM 737 C C . ALA A 1 97 ? -5.791 12.003 -3.035 1.00 94.88 97 ALA A C 1
ATOM 739 O O . ALA A 1 97 ? -6.546 12.569 -3.830 1.00 94.88 97 ALA A O 1
ATOM 740 N N . LEU A 1 98 ? -5.204 10.833 -3.310 1.00 92.19 98 LEU A N 1
ATOM 741 C CA . LEU A 1 98 ? -5.361 10.105 -4.576 1.00 92.19 98 LEU A CA 1
ATOM 742 C C . LEU A 1 98 ? -6.824 9.776 -4.872 1.00 92.19 98 LEU A C 1
ATOM 744 O O . LEU A 1 98 ? -7.335 10.059 -5.957 1.00 92.19 98 LEU A O 1
ATOM 748 N N . GLY A 1 99 ? -7.535 9.230 -3.882 1.00 88.75 99 GLY A N 1
ATOM 749 C CA . GLY A 1 99 ? -8.956 8.920 -4.013 1.00 88.75 99 GLY A CA 1
ATOM 750 C C . GLY A 1 99 ? -9.817 10.156 -4.289 1.00 88.75 99 GLY A C 1
ATOM 751 O O . GLY A 1 99 ? -10.810 10.059 -5.007 1.00 88.75 99 GLY A O 1
ATOM 752 N N . LYS A 1 100 ? -9.447 11.326 -3.752 1.00 89.94 100 LYS A N 1
ATOM 753 C CA . LYS A 1 100 ? -10.136 12.599 -4.014 1.00 89.94 100 LYS A CA 1
ATOM 754 C C . LYS A 1 100 ? -9.854 13.129 -5.420 1.00 89.94 100 LYS A C 1
ATOM 756 O O . LYS A 1 100 ? -10.783 13.626 -6.051 1.00 89.94 100 LYS A O 1
ATOM 761 N N . ALA A 1 101 ? -8.616 13.026 -5.901 1.00 86.50 101 ALA A N 1
ATOM 762 C CA . ALA A 1 101 ? -8.237 13.453 -7.247 1.00 86.50 101 ALA A CA 1
ATOM 763 C C . ALA A 1 101 ? -8.987 12.648 -8.321 1.00 86.50 101 ALA A C 1
ATOM 765 O O . ALA A 1 101 ? -9.639 13.234 -9.180 1.00 86.50 101 ALA A O 1
ATOM 766 N N . ARG A 1 102 ? -9.014 11.316 -8.192 1.00 82.31 102 ARG A N 1
ATOM 767 C CA . ARG A 1 102 ? -9.676 10.407 -9.148 1.00 82.31 102 ARG A CA 1
ATOM 768 C C . ARG A 1 102 ? -11.199 10.530 -9.212 1.00 82.31 102 ARG A C 1
ATOM 770 O O . ARG A 1 102 ? -11.800 10.118 -10.190 1.00 82.31 102 ARG A O 1
ATOM 777 N N . ARG A 1 103 ? -11.847 11.055 -8.169 1.00 80.81 103 ARG A N 1
ATOM 778 C CA . ARG A 1 103 ? -13.299 11.328 -8.196 1.00 80.81 103 ARG A CA 1
ATOM 779 C C . ARG A 1 103 ? -13.656 12.618 -8.9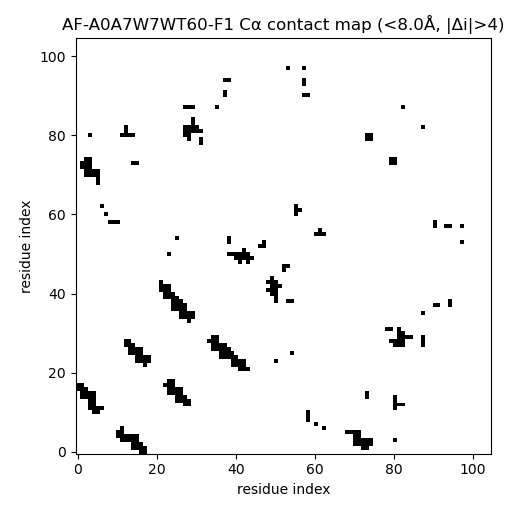33 1.00 80.81 103 ARG A C 1
ATOM 781 O O . ARG A 1 103 ? -14.835 12.866 -9.152 1.00 80.81 103 ARG A O 1
ATOM 788 N N . ARG A 1 104 ? -12.673 13.480 -9.203 1.00 77.19 104 ARG A N 1
ATOM 789 C CA . ARG A 1 104 ? -12.869 14.782 -9.858 1.00 77.19 104 AR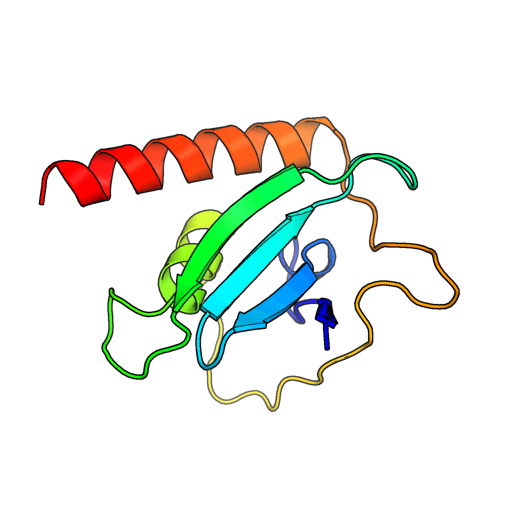G A CA 1
ATOM 790 C C . ARG A 1 104 ? -12.539 14.758 -11.352 1.00 77.19 104 ARG A C 1
ATOM 792 O O . ARG A 1 104 ? -12.915 15.703 -12.035 1.00 77.19 104 ARG A O 1
ATOM 799 N N . SER A 1 105 ? -11.813 13.737 -11.806 1.00 62.34 105 SER A N 1
ATOM 800 C CA . SER A 1 105 ? -11.516 13.424 -13.210 1.00 62.34 105 SER A CA 1
ATOM 801 C C . SER A 1 105 ? -12.636 12.614 -13.842 1.00 62.34 105 SER A C 1
ATOM 803 O O . SER A 1 105 ? -12.971 12.896 -15.007 1.00 62.34 105 SER A O 1
#